Protein AF-A0A6C0EQK7-F1 (afdb_monomer_lite)

Foldseek 3Di:
DQADPVLQPDDPVVVVVLVVCPVVDQDDLSSVLSVCCHVPVPPPPCVNVLVVLVVLCVQPVVVPVPDPSVVLVVCLVPDPNNNVSVVVVSCVSGVDSVSSVSSSD

Sequence (105 aa):
MYVANKFQAYKANEIEVFIQRFNESALTWSDVLTLDYFYYHHTADYDGGLSFFDRLDKKLGRFHTNWDIKGFKKIVRNSDNPVGVYEDIVKYLLDNQNEINYYGT

pLDDT: mean 88.55, std 10.35, range [58.09, 98.38]

Radius of gyration: 13.45 Å; chains: 1; bounding box: 32×35×33 Å

Secondary structure (DSSP, 8-state):
--S-GGGS---HHHHHHHHHHTTSSPPPHHHHHHHHHHHHTTSTT-GGGTHHHHHHHHHHGGG-TT--HHHHHHHHHT-SSHHHHHHHHHHHHT--HHHHHHHT-

Organism: NCBI:txid1070528

Structure (mmCIF, N/CA/C/O backbone):
data_AF-A0A6C0EQK7-F1
#
_entry.id   AF-A0A6C0EQK7-F1
#
loop_
_atom_site.group_PDB
_atom_site.id
_atom_site.type_symbol
_atom_site.label_atom_id
_atom_site.label_alt_id
_atom_site.label_comp_id
_atom_site.label_asym_id
_atom_site.label_entity_id
_atom_site.label_seq_id
_atom_site.pdbx_PDB_ins_code
_atom_site.Cartn_x
_atom_site.Cartn_y
_atom_site.Cartn_z
_atom_site.occupancy
_atom_site.B_iso_or_equiv
_atom_site.auth_seq_id
_atom_site.auth_comp_id
_atom_site.auth_asym_id
_atom_site.auth_atom_id
_atom_site.pdbx_PDB_model_num
ATOM 1 N N . MET A 1 1 ? 11.208 5.519 -6.836 1.00 89.19 1 MET A N 1
ATOM 2 C CA . MET A 1 1 ? 10.069 5.639 -5.899 1.00 89.19 1 MET A CA 1
ATOM 3 C C . MET A 1 1 ? 8.820 5.189 -6.642 1.00 89.19 1 MET A C 1
ATOM 5 O O . MET A 1 1 ? 8.648 5.641 -7.766 1.00 89.19 1 MET A O 1
ATOM 9 N N . TYR A 1 2 ? 8.008 4.301 -6.064 1.00 95.94 2 TYR A N 1
ATOM 10 C CA . TYR A 1 2 ? 6.786 3.756 -6.683 1.00 95.94 2 TYR A CA 1
ATOM 11 C C . TYR A 1 2 ? 5.503 4.377 -6.120 1.00 95.94 2 TYR A C 1
ATOM 13 O O . TYR A 1 2 ? 4.475 4.392 -6.788 1.00 95.94 2 TYR A O 1
ATOM 21 N N . VAL A 1 3 ? 5.569 4.936 -4.910 1.00 93.81 3 VAL A N 1
ATOM 22 C CA . VAL A 1 3 ? 4.455 5.656 -4.282 1.00 93.81 3 VAL A CA 1
ATOM 23 C C . VAL A 1 3 ? 4.231 6.996 -4.985 1.00 93.81 3 VAL A C 1
ATOM 25 O O . VAL A 1 3 ? 5.156 7.802 -5.099 1.00 93.81 3 VAL A O 1
ATOM 28 N N . ALA A 1 4 ? 3.002 7.261 -5.431 1.00 92.50 4 ALA A N 1
ATOM 29 C CA . ALA A 1 4 ? 2.643 8.519 -6.086 1.00 92.50 4 ALA A CA 1
ATOM 30 C C . ALA A 1 4 ? 2.765 9.730 -5.140 1.00 92.50 4 ALA A C 1
ATOM 32 O O . ALA A 1 4 ? 2.423 9.639 -3.962 1.00 92.50 4 ALA A O 1
ATOM 33 N N . ASN A 1 5 ? 3.152 10.895 -5.677 1.00 91.00 5 ASN A N 1
ATOM 34 C CA . ASN A 1 5 ? 3.365 12.130 -4.901 1.00 91.00 5 ASN A CA 1
ATOM 35 C C . ASN A 1 5 ? 2.155 12.548 -4.048 1.00 91.00 5 ASN A C 1
ATOM 37 O O . ASN A 1 5 ? 2.331 13.116 -2.975 1.00 91.00 5 ASN A O 1
ATOM 41 N N . LYS A 1 6 ? 0.929 12.231 -4.488 1.00 89.12 6 LYS A N 1
ATOM 42 C CA . LYS A 1 6 ? -0.310 12.536 -3.751 1.00 89.12 6 LYS A CA 1
ATOM 43 C C . LYS A 1 6 ? -0.381 11.880 -2.361 1.00 89.12 6 LYS A C 1
ATOM 45 O O . LYS A 1 6 ? -1.056 12.412 -1.494 1.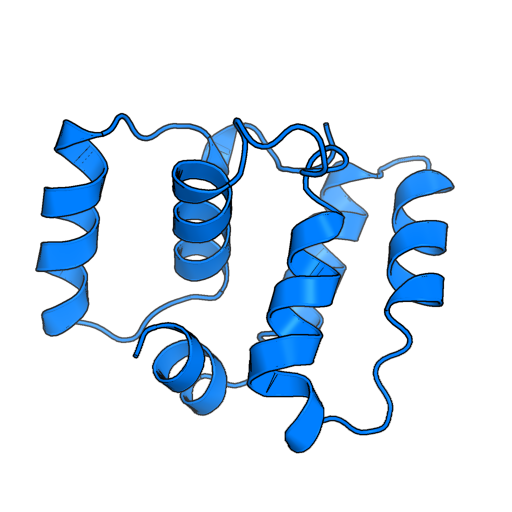00 89.12 6 LYS A O 1
ATOM 50 N N . PHE A 1 7 ? 0.341 10.779 -2.137 1.00 88.44 7 PHE A N 1
ATOM 51 C CA . PHE A 1 7 ? 0.405 10.083 -0.841 1.00 88.44 7 PHE A CA 1
ATOM 52 C C . PHE A 1 7 ? 1.582 10.531 0.034 1.00 88.44 7 PHE A C 1
ATOM 54 O O . PHE A 1 7 ? 1.705 10.110 1.177 1.00 88.44 7 PHE A O 1
ATOM 61 N N . GLN A 1 8 ? 2.461 11.383 -0.498 1.00 86.81 8 GLN A N 1
ATOM 62 C CA . GLN A 1 8 ? 3.671 11.850 0.186 1.00 86.81 8 GLN A CA 1
ATOM 63 C C . GLN A 1 8 ? 3.460 13.199 0.891 1.00 86.81 8 GLN A C 1
ATOM 65 O O . GLN A 1 8 ? 4.399 13.762 1.444 1.00 86.81 8 GLN A O 1
ATOM 70 N N . ALA A 1 9 ? 2.249 13.756 0.805 1.00 69.69 9 ALA A N 1
ATOM 71 C CA . ALA A 1 9 ? 1.988 15.173 1.038 1.00 69.69 9 ALA A CA 1
ATOM 72 C C . ALA A 1 9 ? 2.040 15.603 2.510 1.00 69.69 9 ALA A C 1
ATOM 74 O O . ALA A 1 9 ? 2.156 16.797 2.775 1.00 69.69 9 ALA A O 1
ATOM 75 N N . TYR A 1 10 ? 1.953 14.662 3.451 1.00 70.06 10 TYR A N 1
ATOM 76 C CA . TYR A 1 10 ? 1.740 14.998 4.852 1.00 70.06 10 TYR A CA 1
ATOM 77 C C . TYR A 1 10 ? 3.038 15.110 5.657 1.00 70.06 10 TYR A C 1
ATOM 79 O O . TYR A 1 10 ? 3.924 14.254 5.600 1.00 70.06 10 TYR A O 1
ATOM 87 N N . LYS A 1 11 ? 3.110 16.163 6.471 1.00 68.75 11 LYS A N 1
ATOM 88 C CA . LYS A 1 11 ? 4.126 16.385 7.505 1.00 68.75 11 LYS A CA 1
ATOM 89 C C . LYS A 1 11 ? 3.718 15.725 8.823 1.00 68.75 11 LYS A C 1
ATOM 91 O O . LYS A 1 11 ? 2.552 15.418 9.052 1.00 68.75 11 LYS A O 1
ATOM 96 N N . ALA A 1 12 ? 4.674 15.568 9.741 1.00 67.31 12 ALA A N 1
ATOM 97 C CA . ALA A 1 12 ? 4.446 14.896 11.026 1.00 67.31 12 ALA A CA 1
ATOM 98 C C . ALA A 1 12 ? 3.305 15.495 11.863 1.00 67.31 12 ALA A C 1
ATOM 100 O O . ALA A 1 12 ? 2.516 14.759 12.444 1.00 67.31 12 ALA A O 1
ATOM 101 N N . ASN A 1 13 ? 3.168 16.820 11.857 1.00 69.62 13 ASN A N 1
ATOM 102 C CA . ASN A 1 13 ? 2.086 17.530 12.540 1.00 69.62 13 ASN A CA 1
ATOM 103 C C . ASN A 1 13 ? 0.726 17.430 11.822 1.00 69.62 13 ASN A C 1
ATOM 105 O O . ASN A 1 13 ? -0.296 17.786 12.399 1.00 69.62 13 ASN A O 1
ATOM 109 N N . GLU A 1 14 ? 0.700 16.972 10.570 1.00 72.06 14 GLU A N 1
ATOM 110 C CA . GLU A 1 14 ? -0.524 16.739 9.801 1.00 72.06 14 GLU A CA 1
ATOM 111 C C . GLU A 1 14 ? -0.996 15.285 9.937 1.00 72.06 14 GLU A C 1
ATOM 113 O O . GLU A 1 14 ? -2.194 15.035 9.828 1.00 72.06 14 GLU A O 1
ATOM 118 N N . ILE A 1 15 ? -0.092 14.343 10.253 1.00 73.00 15 ILE A N 1
ATOM 119 C CA . ILE A 1 15 ? -0.444 12.940 10.520 1.00 73.00 15 ILE A CA 1
ATOM 120 C C . ILE A 1 15 ? -1.284 12.794 11.780 1.00 73.00 15 ILE A C 1
ATOM 122 O O . ILE A 1 15 ? -2.210 11.999 11.773 1.00 73.00 15 ILE A O 1
ATOM 126 N N . GLU A 1 16 ? -1.010 13.535 12.854 1.00 71.75 16 GLU A N 1
ATOM 127 C CA . GLU A 1 16 ? -1.815 13.415 14.079 1.00 71.75 16 GLU A CA 1
ATOM 128 C C . GLU A 1 16 ? -3.257 13.883 13.859 1.00 71.75 16 GLU A C 1
ATOM 130 O O . GLU A 1 16 ? -4.192 13.247 14.335 1.00 71.75 16 GLU A O 1
ATOM 135 N N . VAL A 1 17 ? -3.449 14.951 13.079 1.00 71.25 17 VAL A N 1
ATOM 136 C CA . VAL A 1 17 ? -4.779 15.448 12.688 1.00 71.25 17 VAL A CA 1
ATOM 137 C C . VAL A 1 17 ? -5.449 14.495 11.703 1.00 71.25 17 VAL A C 1
ATOM 139 O O . VAL A 1 17 ? -6.658 14.275 11.787 1.00 71.25 17 VAL A O 1
ATOM 142 N N . PHE A 1 18 ? -4.665 13.916 10.788 1.00 74.19 18 PHE A N 1
ATOM 143 C CA . PHE A 1 18 ? -5.112 12.843 9.914 1.00 74.19 18 PHE A CA 1
ATOM 144 C C . PHE A 1 18 ? -5.624 11.701 10.794 1.00 74.19 18 PHE A C 1
ATOM 146 O O . PHE A 1 18 ? -6.829 11.513 10.805 1.00 74.19 18 PHE A O 1
ATOM 153 N N . ILE A 1 19 ? -4.795 11.082 11.644 1.00 72.31 19 ILE A N 1
ATOM 154 C CA . ILE A 1 19 ? -5.152 10.005 12.590 1.00 72.31 19 ILE A CA 1
ATOM 155 C C . ILE A 1 19 ? -6.341 10.372 13.488 1.00 72.31 19 ILE A C 1
ATOM 157 O O . ILE A 1 19 ? -7.195 9.535 13.742 1.00 72.31 19 ILE A O 1
ATOM 161 N N . GLN A 1 20 ? -6.467 11.610 13.966 1.00 67.94 20 GLN A N 1
ATOM 162 C CA . GLN A 1 20 ? -7.625 12.004 14.778 1.00 67.94 20 GLN A CA 1
ATOM 163 C C . GLN A 1 20 ? -8.946 11.963 13.998 1.00 67.94 20 GLN A C 1
ATOM 165 O O . GLN A 1 20 ? -9.953 11.520 14.550 1.00 67.94 20 GLN A O 1
ATOM 170 N N . ARG A 1 21 ? -8.945 12.313 12.703 1.00 65.06 21 ARG A N 1
ATOM 171 C CA . ARG A 1 21 ? -10.100 12.087 11.811 1.00 65.06 21 ARG A CA 1
ATOM 172 C C . ARG A 1 21 ? -10.426 10.595 11.610 1.00 65.06 21 ARG A C 1
ATOM 174 O O . ARG A 1 21 ? -11.519 10.282 11.139 1.00 65.06 21 ARG A O 1
ATOM 181 N N . PHE A 1 22 ? -9.530 9.675 11.984 1.00 63.91 22 PHE A N 1
ATOM 182 C CA . PHE A 1 22 ? -9.686 8.228 11.759 1.00 63.91 22 PHE A CA 1
ATOM 183 C C . PHE A 1 22 ? -10.682 7.583 12.714 1.00 63.91 22 PHE A C 1
ATOM 185 O O . PHE A 1 22 ? -11.243 6.541 12.395 1.00 63.91 22 PHE A O 1
ATOM 192 N N . ASN A 1 23 ? -10.926 8.189 13.876 1.00 58.09 23 ASN A N 1
ATOM 193 C CA . ASN A 1 23 ? -11.898 7.660 14.833 1.00 58.09 23 ASN A CA 1
ATOM 194 C C . ASN A 1 23 ? -13.354 7.934 14.420 1.00 58.09 23 ASN A C 1
ATOM 196 O O . ASN A 1 23 ? -14.272 7.423 15.056 1.00 58.09 23 ASN A O 1
ATOM 200 N N . GLU A 1 24 ? -13.575 8.726 13.366 1.00 63.03 24 GLU A N 1
ATOM 201 C CA . GLU A 1 24 ? -14.905 9.196 12.958 1.00 63.03 24 GLU A CA 1
ATOM 202 C C . GLU A 1 24 ? -15.380 8.610 11.614 1.00 63.03 24 GLU A C 1
ATOM 204 O O . GLU A 1 24 ? -16.542 8.785 11.249 1.00 63.03 24 GLU A O 1
ATOM 209 N N . SER A 1 25 ? -14.520 7.905 10.862 1.00 66.12 25 SER A N 1
ATOM 210 C CA . SER A 1 25 ? -14.852 7.389 9.523 1.00 66.12 25 SER A CA 1
ATOM 211 C C . SER A 1 25 ? -14.097 6.105 9.150 1.00 66.12 25 SER A C 1
ATOM 213 O O . SER A 1 25 ? -13.056 5.792 9.718 1.00 66.12 25 SER A O 1
ATOM 215 N N . ALA A 1 26 ? -14.653 5.326 8.212 1.00 72.56 26 ALA A N 1
ATOM 216 C CA . ALA A 1 26 ? -14.034 4.092 7.727 1.00 72.56 26 ALA A CA 1
ATOM 217 C C . ALA A 1 26 ? -12.777 4.399 6.897 1.00 72.56 26 ALA A C 1
ATOM 219 O O . ALA A 1 26 ? -12.816 5.250 6.008 1.00 72.56 26 ALA A O 1
ATOM 220 N N . LEU A 1 27 ? -11.682 3.689 7.174 1.00 82.19 27 LEU A N 1
ATOM 221 C CA . LEU A 1 27 ? -10.399 3.909 6.509 1.00 82.19 27 LEU A CA 1
ATOM 222 C C . LEU A 1 27 ? -10.433 3.463 5.049 1.00 82.19 27 LEU A C 1
ATOM 224 O O . LEU A 1 27 ? -10.952 2.401 4.730 1.00 82.19 27 LEU A O 1
ATOM 228 N N . THR A 1 28 ? -9.826 4.227 4.151 1.00 88.44 28 THR A N 1
ATOM 229 C CA . THR A 1 28 ? -9.631 3.805 2.759 1.00 88.44 28 THR A CA 1
ATOM 230 C C . THR A 1 28 ? -8.258 3.163 2.574 1.00 88.44 28 THR A C 1
ATOM 232 O O . THR A 1 28 ? -7.326 3.406 3.344 1.00 88.44 28 THR A O 1
ATOM 235 N N . TRP A 1 29 ? -8.079 2.383 1.504 1.00 91.31 29 TRP A N 1
ATOM 236 C CA . TRP A 1 29 ? -6.760 1.843 1.142 1.00 91.31 29 TRP A CA 1
ATOM 237 C C . TRP A 1 29 ? -5.704 2.953 0.979 1.00 91.31 29 TRP A C 1
ATOM 239 O O . TRP A 1 29 ? -4.533 2.760 1.311 1.00 91.31 29 TRP A O 1
ATOM 249 N N . SER A 1 30 ? -6.109 4.134 0.490 1.00 90.69 30 SER A N 1
ATOM 250 C CA . SER A 1 30 ? -5.211 5.275 0.304 1.00 90.69 30 SER A CA 1
ATOM 251 C C . SER A 1 30 ? -4.748 5.872 1.625 1.00 90.69 30 SER A C 1
ATOM 253 O O . SER A 1 30 ? -3.612 6.345 1.704 1.00 90.69 30 SER A O 1
ATOM 255 N N . ASP A 1 31 ? -5.582 5.810 2.664 1.00 88.62 31 ASP A N 1
ATOM 256 C CA . ASP A 1 31 ? -5.209 6.283 3.997 1.00 88.62 31 ASP A CA 1
ATOM 257 C C . ASP A 1 31 ? -4.130 5.380 4.593 1.00 88.62 31 ASP A C 1
ATOM 259 O O . ASP A 1 31 ? -3.120 5.869 5.099 1.00 88.62 31 ASP A O 1
ATOM 263 N N . VAL A 1 32 ? -4.281 4.061 4.430 1.00 89.88 32 VAL A N 1
ATOM 264 C CA . VAL A 1 32 ? -3.281 3.078 4.866 1.00 89.88 32 VAL A CA 1
ATOM 265 C C . VAL A 1 32 ? -1.939 3.306 4.172 1.00 89.88 32 VAL A C 1
ATOM 267 O O . VAL A 1 32 ? -0.904 3.343 4.835 1.00 89.88 32 VAL A O 1
ATOM 270 N N . LEU A 1 33 ? -1.941 3.499 2.850 1.00 92.62 33 LEU A N 1
ATOM 271 C CA . LEU A 1 33 ? -0.714 3.761 2.094 1.00 92.62 33 LEU A CA 1
ATOM 272 C C . LEU A 1 33 ? -0.046 5.078 2.516 1.00 92.62 33 LEU A C 1
ATOM 274 O O . LEU A 1 33 ? 1.178 5.155 2.606 1.00 92.62 33 LEU A O 1
ATOM 278 N N . THR A 1 34 ? -0.844 6.113 2.775 1.00 90.19 34 THR A N 1
ATOM 279 C CA . THR A 1 34 ? -0.345 7.415 3.232 1.00 90.19 34 THR A CA 1
ATOM 280 C C . THR A 1 34 ? 0.328 7.296 4.598 1.00 90.19 34 THR A C 1
ATOM 282 O O . THR A 1 34 ? 1.436 7.803 4.788 1.00 90.19 34 THR A O 1
ATOM 285 N N . LEU A 1 35 ? -0.301 6.580 5.536 1.00 88.06 35 LEU A N 1
ATOM 286 C CA . LEU A 1 35 ? 0.298 6.295 6.837 1.00 88.06 35 LEU A CA 1
ATOM 287 C C . LEU A 1 35 ? 1.587 5.487 6.704 1.00 88.06 35 LEU A C 1
ATOM 289 O O . LEU A 1 35 ? 2.592 5.828 7.323 1.00 88.06 35 LEU A O 1
ATOM 293 N N . ASP A 1 36 ? 1.565 4.427 5.897 1.00 91.12 36 ASP A N 1
ATOM 294 C CA . ASP A 1 36 ? 2.734 3.585 5.677 1.00 91.12 36 ASP A CA 1
ATOM 295 C C . ASP A 1 36 ? 3.916 4.396 5.144 1.00 91.12 36 ASP A C 1
ATOM 297 O O . ASP A 1 36 ? 5.021 4.327 5.687 1.00 91.12 36 ASP A O 1
ATOM 301 N N . TYR A 1 37 ? 3.667 5.212 4.117 1.00 91.88 37 TYR A N 1
ATOM 302 C CA . TYR A 1 37 ? 4.675 6.109 3.582 1.00 91.88 37 TYR A CA 1
ATOM 303 C C . TYR A 1 37 ? 5.230 6.996 4.687 1.00 91.88 37 TYR A C 1
ATOM 305 O O . TYR A 1 37 ? 6.436 7.002 4.916 1.00 91.88 37 TYR A O 1
ATOM 313 N N . PHE A 1 38 ? 4.378 7.690 5.435 1.00 88.56 38 PHE A N 1
ATOM 314 C CA . PHE A 1 38 ? 4.841 8.580 6.488 1.00 88.56 38 PHE A CA 1
ATOM 315 C C . PHE A 1 38 ? 5.742 7.876 7.519 1.00 88.56 38 PHE A C 1
ATOM 317 O O . PHE A 1 38 ? 6.852 8.347 7.784 1.00 88.56 38 PHE A O 1
ATOM 324 N N . TYR A 1 39 ? 5.310 6.727 8.043 1.00 87.88 39 TYR A N 1
ATOM 325 C CA . TYR A 1 39 ? 6.027 6.019 9.104 1.00 87.88 39 TYR A CA 1
ATOM 326 C C . TYR A 1 39 ? 7.270 5.265 8.636 1.00 87.88 39 TYR A C 1
ATOM 328 O O . TYR A 1 39 ? 8.167 5.056 9.448 1.00 87.88 39 TYR A O 1
ATOM 336 N N . TYR A 1 40 ? 7.351 4.857 7.368 1.00 91.94 40 TYR A N 1
ATOM 337 C CA . TYR A 1 40 ? 8.405 3.946 6.918 1.00 91.94 40 TYR A CA 1
ATOM 338 C C . TYR A 1 40 ? 9.266 4.479 5.769 1.00 91.94 40 TYR A C 1
ATOM 340 O O . TYR A 1 40 ? 10.320 3.900 5.521 1.00 91.94 40 TYR A O 1
ATOM 348 N N . HIS A 1 41 ? 8.921 5.580 5.089 1.00 90.81 41 HIS A N 1
ATOM 349 C CA . HIS A 1 41 ? 9.687 6.037 3.911 1.00 90.81 41 HIS A CA 1
ATOM 350 C C . HIS A 1 41 ? 11.155 6.390 4.192 1.00 90.81 41 HIS A C 1
ATOM 352 O O . HIS A 1 41 ? 11.977 6.379 3.279 1.00 90.81 41 HIS A O 1
ATOM 358 N N . HIS A 1 42 ? 11.487 6.710 5.441 1.00 90.00 42 HIS A N 1
ATOM 359 C CA . HIS A 1 42 ? 12.844 7.033 5.879 1.00 90.00 42 HIS A CA 1
ATOM 360 C C . HIS A 1 42 ? 13.677 5.790 6.239 1.00 90.00 42 HIS A C 1
ATOM 362 O O . HIS A 1 42 ? 14.860 5.912 6.555 1.00 90.00 42 HIS A O 1
ATOM 368 N N . THR A 1 43 ? 13.074 4.599 6.224 1.00 91.75 43 THR A N 1
ATOM 369 C CA . THR A 1 43 ? 13.779 3.342 6.497 1.00 91.75 43 THR A CA 1
ATOM 370 C C . THR A 1 43 ? 14.707 2.979 5.339 1.00 91.75 43 THR A C 1
ATOM 372 O O . THR A 1 43 ? 14.387 3.189 4.166 1.00 91.75 43 THR A O 1
ATOM 375 N N . ALA A 1 44 ? 15.878 2.421 5.660 1.00 90.06 44 ALA A N 1
ATOM 376 C CA . ALA A 1 44 ? 16.873 2.043 4.654 1.00 90.06 44 ALA A CA 1
ATOM 377 C C . ALA A 1 44 ? 16.361 0.953 3.691 1.00 90.06 44 ALA A C 1
ATOM 379 O O . ALA A 1 44 ? 16.829 0.855 2.559 1.00 90.06 44 ALA A O 1
ATOM 380 N N . ASP A 1 45 ? 15.390 0.152 4.128 1.00 90.69 45 ASP A N 1
ATOM 381 C CA . ASP A 1 45 ? 14.781 -0.956 3.399 1.00 90.69 45 ASP A CA 1
ATOM 382 C C . ASP A 1 45 ? 13.410 -0.614 2.796 1.00 90.69 45 ASP A C 1
ATOM 384 O O . ASP A 1 45 ? 12.736 -1.508 2.284 1.00 90.69 45 ASP A O 1
ATOM 388 N N . TYR A 1 46 ? 12.999 0.663 2.775 1.00 91.38 46 TYR A N 1
ATOM 389 C CA . TYR A 1 46 ? 11.681 1.049 2.257 1.00 91.38 46 TYR A CA 1
ATOM 390 C C . TYR A 1 46 ? 11.439 0.606 0.799 1.00 91.38 46 TYR A C 1
ATOM 392 O O . TYR A 1 46 ? 10.290 0.421 0.384 1.00 91.38 46 TYR A O 1
ATOM 400 N N . ASP A 1 47 ? 12.513 0.403 0.023 1.00 94.81 47 ASP A N 1
ATOM 401 C CA . ASP A 1 47 ? 12.494 -0.137 -1.348 1.00 94.81 47 ASP A CA 1
ATOM 402 C C . ASP A 1 47 ? 11.539 0.647 -2.267 1.00 94.81 47 ASP A C 1
ATOM 404 O O . ASP A 1 47 ? 10.724 0.105 -3.016 1.00 94.81 47 ASP A O 1
ATOM 408 N N . GLY A 1 48 ? 11.578 1.977 -2.134 1.00 92.94 48 GLY A N 1
ATOM 409 C CA . GLY A 1 48 ? 10.730 2.899 -2.889 1.00 92.94 48 GLY A CA 1
ATOM 410 C C . GLY A 1 48 ? 9.223 2.711 -2.677 1.00 92.94 48 GLY A C 1
ATOM 411 O O . GLY A 1 48 ? 8.461 3.187 -3.519 1.00 92.94 48 GLY A O 1
ATOM 412 N N . GLY A 1 49 ? 8.805 2.017 -1.614 1.00 95.31 49 GLY A N 1
ATOM 413 C CA . GLY A 1 49 ? 7.417 1.667 -1.303 1.00 95.31 49 GLY A CA 1
ATOM 414 C C . GLY A 1 49 ? 7.114 0.174 -1.389 1.00 95.31 49 GLY A C 1
ATOM 415 O O . GLY A 1 49 ? 6.154 -0.281 -0.785 1.00 95.31 49 GLY A O 1
ATOM 416 N N . LEU A 1 50 ? 7.937 -0.632 -2.068 1.00 97.38 50 LEU A N 1
ATOM 417 C CA . LEU A 1 50 ? 7.654 -2.065 -2.241 1.00 97.38 50 LEU A CA 1
ATOM 418 C C . LEU A 1 50 ? 7.662 -2.847 -0.925 1.00 97.38 50 LEU A C 1
ATOM 420 O O . LEU A 1 50 ? 6.992 -3.873 -0.82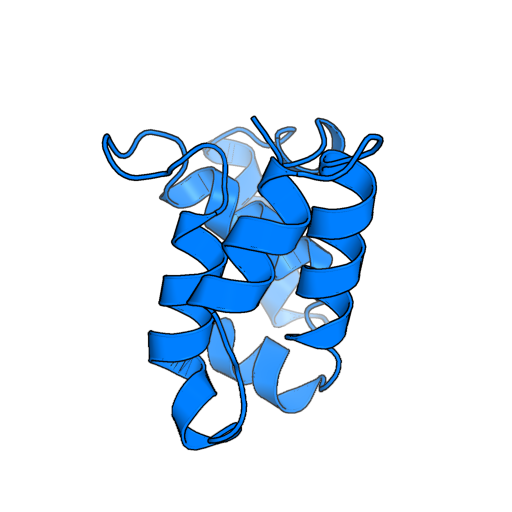5 1.00 97.38 50 LEU A O 1
ATOM 424 N N . SER A 1 51 ? 8.389 -2.361 0.083 1.00 96.81 51 SER A N 1
ATOM 425 C CA . SER A 1 51 ? 8.376 -2.932 1.435 1.00 96.81 51 SER A CA 1
ATOM 426 C C . SER A 1 51 ? 6.984 -2.912 2.087 1.00 96.81 51 SER A C 1
ATOM 428 O O . SER A 1 51 ? 6.712 -3.700 2.992 1.00 96.81 51 SER A O 1
ATOM 430 N N . PHE A 1 52 ? 6.075 -2.056 1.604 1.00 96.88 52 PHE A N 1
ATOM 431 C CA . PHE A 1 52 ? 4.691 -2.018 2.067 1.00 96.88 52 PHE A CA 1
ATOM 432 C C . PHE A 1 52 ? 3.963 -3.336 1.802 1.00 96.88 52 PHE A C 1
ATOM 434 O O . PHE A 1 52 ? 3.220 -3.803 2.659 1.00 96.88 52 PHE A O 1
ATOM 441 N N . PHE A 1 53 ? 4.231 -3.995 0.670 1.00 97.69 53 PHE A N 1
ATOM 442 C CA . PHE A 1 53 ? 3.614 -5.287 0.362 1.00 97.69 53 PHE A CA 1
ATOM 443 C C . PHE A 1 53 ? 4.002 -6.368 1.381 1.00 97.69 53 PHE A C 1
ATOM 445 O O . PHE A 1 53 ? 3.157 -7.176 1.753 1.00 97.69 53 PHE A O 1
ATOM 452 N N . ASP A 1 54 ? 5.238 -6.357 1.897 1.00 96.81 54 ASP A N 1
ATOM 453 C CA . ASP A 1 54 ? 5.634 -7.298 2.957 1.00 96.81 54 ASP A CA 1
ATOM 454 C C . ASP A 1 54 ? 4.939 -6.979 4.284 1.00 96.81 54 ASP A C 1
ATOM 456 O O . ASP A 1 54 ? 4.608 -7.883 5.047 1.00 96.81 54 ASP A O 1
ATOM 460 N N . ARG A 1 55 ? 4.726 -5.692 4.589 1.00 95.56 55 ARG A N 1
ATOM 461 C CA . ARG A 1 55 ? 4.014 -5.277 5.807 1.00 95.56 55 ARG A CA 1
ATOM 462 C C . ARG A 1 55 ? 2.535 -5.646 5.746 1.00 95.56 55 ARG A C 1
ATOM 464 O O . ARG A 1 55 ? 2.005 -6.135 6.745 1.00 95.56 55 ARG A O 1
ATOM 471 N N . LEU A 1 56 ? 1.906 -5.491 4.579 1.00 95.25 56 LEU A N 1
ATOM 472 C CA . LEU A 1 56 ? 0.556 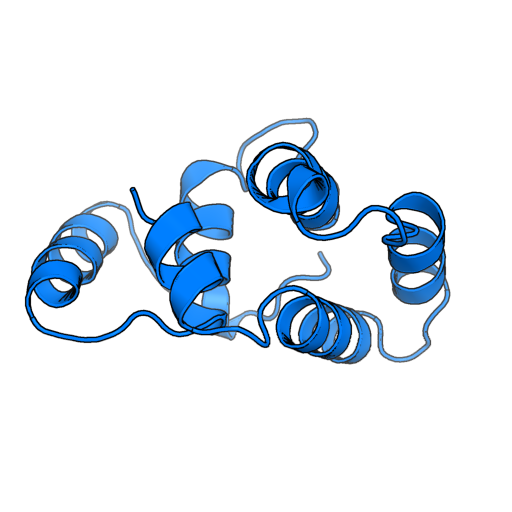-5.985 4.317 1.00 95.25 56 LEU A CA 1
ATOM 473 C C . LEU A 1 56 ? 0.481 -7.496 4.527 1.00 95.25 56 LEU A C 1
ATOM 475 O O . LEU A 1 56 ? -0.334 -7.946 5.322 1.00 95.25 56 LEU A O 1
ATOM 479 N N . ASP A 1 57 ? 1.371 -8.274 3.915 1.00 95.75 57 ASP A N 1
ATOM 480 C CA . ASP A 1 57 ? 1.400 -9.732 4.078 1.00 95.75 57 ASP A CA 1
ATOM 481 C C . ASP A 1 57 ? 1.647 -10.160 5.531 1.00 95.75 57 ASP A C 1
ATOM 483 O O . ASP A 1 57 ? 0.950 -11.008 6.084 1.00 95.75 57 ASP A O 1
ATOM 487 N N . LYS A 1 58 ? 2.565 -9.490 6.229 1.00 94.81 58 LYS A N 1
ATOM 488 C CA . LYS A 1 58 ? 2.837 -9.767 7.643 1.00 94.81 58 LYS A CA 1
ATOM 489 C C . LYS A 1 58 ? 1.617 -9.534 8.542 1.00 94.81 58 LYS A C 1
ATOM 491 O O . LYS A 1 58 ? 1.452 -10.247 9.532 1.00 94.81 58 LYS A O 1
ATOM 496 N N . LYS A 1 59 ? 0.792 -8.522 8.251 1.00 92.81 59 LYS A N 1
ATOM 497 C CA . LYS A 1 59 ? -0.374 -8.152 9.074 1.00 92.81 59 LYS A CA 1
ATOM 498 C C . LYS A 1 59 ? -1.653 -8.879 8.637 1.00 92.81 59 LYS A C 1
ATOM 500 O O . LYS A 1 59 ? -2.439 -9.286 9.493 1.00 92.81 59 LYS A O 1
ATOM 505 N N . LEU A 1 60 ? -1.856 -9.044 7.332 1.00 94.38 60 LEU A N 1
ATOM 506 C CA . LEU A 1 60 ? -3.098 -9.511 6.708 1.00 94.38 60 LEU A CA 1
ATOM 507 C C . LEU A 1 60 ? -2.963 -10.849 5.976 1.00 94.38 60 LEU A C 1
ATOM 509 O O . LEU A 1 60 ? -3.977 -11.499 5.756 1.00 94.38 60 LEU A O 1
ATOM 513 N N . GLY A 1 61 ? -1.756 -11.322 5.665 1.00 91.56 61 GLY A N 1
ATOM 514 C CA . GLY A 1 61 ? -1.523 -12.545 4.881 1.00 91.56 61 GLY A CA 1
ATOM 515 C C . GLY A 1 61 ? -2.125 -13.812 5.496 1.00 91.56 61 GLY A C 1
ATOM 516 O O . GLY A 1 61 ? -2.434 -14.768 4.792 1.00 91.56 61 GLY A O 1
ATOM 517 N N . ARG A 1 62 ? -2.428 -13.806 6.803 1.00 90.69 62 ARG A N 1
ATOM 518 C CA . ARG A 1 62 ? -3.217 -14.874 7.450 1.00 90.69 62 ARG A CA 1
ATOM 519 C C . ARG A 1 62 ? -4.636 -15.032 6.883 1.00 90.69 62 ARG A C 1
ATOM 521 O O . ARG A 1 62 ? -5.222 -16.098 7.034 1.00 90.69 62 ARG A O 1
ATOM 528 N N . PHE A 1 63 ? -5.190 -13.976 6.287 1.00 91.44 63 PHE A N 1
ATOM 529 C CA . PHE A 1 63 ? -6.481 -13.973 5.599 1.00 91.44 63 PHE A CA 1
ATOM 530 C C . PHE A 1 63 ? -6.341 -14.313 4.106 1.00 91.44 63 PHE A C 1
ATOM 532 O O . PHE A 1 63 ? -7.320 -14.710 3.482 1.00 91.44 63 PHE A O 1
ATOM 539 N N . HIS A 1 64 ? -5.120 -14.232 3.560 1.00 91.06 64 HIS A N 1
ATOM 540 C CA . HIS A 1 64 ? -4.824 -14.340 2.130 1.00 91.06 64 HIS A CA 1
ATOM 541 C C . HIS A 1 64 ? -3.622 -15.242 1.856 1.00 91.06 64 HIS A C 1
ATOM 543 O O . HIS A 1 64 ? -2.518 -14.791 1.555 1.00 91.06 64 HIS A O 1
ATOM 549 N N . THR A 1 65 ? -3.828 -16.556 1.898 1.00 86.31 65 THR A N 1
ATOM 550 C CA . THR A 1 65 ? -2.740 -17.533 1.701 1.00 86.31 65 THR A CA 1
ATOM 551 C C . THR A 1 65 ? -2.186 -17.584 0.270 1.00 86.31 65 THR A C 1
ATOM 553 O O . THR A 1 65 ? -1.278 -18.363 -0.009 1.00 86.31 65 THR A O 1
ATOM 556 N N . ASN A 1 66 ? -2.758 -16.818 -0.661 1.00 90.19 66 ASN A N 1
ATOM 557 C CA . ASN A 1 66 ? -2.443 -16.822 -2.090 1.00 90.19 66 ASN A CA 1
ATOM 558 C C . ASN A 1 66 ? -1.709 -15.560 -2.575 1.00 90.19 66 ASN A C 1
ATOM 560 O O . ASN A 1 66 ? -1.478 -15.431 -3.778 1.00 90.19 66 ASN A O 1
ATOM 564 N N . TRP A 1 67 ? -1.358 -14.622 -1.694 1.00 94.81 67 TRP A N 1
ATOM 565 C CA . TRP A 1 67 ? -0.629 -13.422 -2.099 1.00 94.81 67 TRP A CA 1
ATOM 566 C C . TRP A 1 67 ? 0.815 -13.742 -2.504 1.00 94.81 67 TRP A C 1
ATOM 568 O O . TRP A 1 67 ? 1.653 -14.112 -1.684 1.00 94.81 67 TRP A O 1
ATOM 578 N N . ASP A 1 68 ? 1.137 -13.548 -3.785 1.00 96.38 68 ASP A N 1
ATOM 579 C CA . ASP A 1 68 ? 2.510 -13.635 -4.287 1.00 96.38 68 ASP A CA 1
ATOM 580 C C . ASP A 1 68 ? 3.202 -12.268 -4.206 1.00 96.38 68 ASP A C 1
ATOM 582 O O . ASP A 1 68 ? 3.377 -11.559 -5.200 1.00 96.38 68 ASP A O 1
ATOM 586 N N . ILE A 1 69 ? 3.624 -11.894 -2.995 1.00 97.19 69 ILE A N 1
ATOM 587 C CA . ILE A 1 69 ? 4.303 -10.615 -2.731 1.00 97.19 69 ILE A CA 1
ATOM 588 C C . ILE A 1 69 ? 5.547 -10.433 -3.604 1.00 97.19 69 ILE A C 1
ATOM 590 O O . ILE A 1 69 ? 5.809 -9.341 -4.117 1.00 97.19 69 ILE A O 1
ATOM 594 N N . LYS A 1 70 ? 6.317 -11.504 -3.823 1.00 97.56 70 LYS A N 1
ATOM 595 C CA . LYS A 1 70 ? 7.506 -11.453 -4.685 1.00 97.56 70 LYS A CA 1
ATOM 596 C C . LYS A 1 70 ? 7.113 -11.186 -6.139 1.00 97.56 70 LYS A C 1
ATOM 598 O O . LYS A 1 70 ? 7.762 -10.366 -6.795 1.00 97.56 70 LYS A O 1
ATOM 603 N N . GLY A 1 71 ? 6.054 -11.835 -6.619 1.00 98.06 71 GLY A N 1
ATOM 604 C CA . GLY A 1 71 ? 5.454 -11.598 -7.928 1.00 98.06 71 GLY A CA 1
ATOM 605 C C . GLY A 1 71 ? 4.990 -10.155 -8.101 1.00 98.06 71 GLY A C 1
ATOM 606 O O . GLY A 1 71 ? 5.420 -9.492 -9.044 1.00 98.06 71 GLY A O 1
ATOM 607 N N . PHE A 1 72 ? 4.215 -9.622 -7.156 1.00 98.19 72 PHE A N 1
ATOM 608 C CA . PHE A 1 72 ? 3.731 -8.238 -7.192 1.00 98.19 72 PHE A CA 1
ATOM 609 C C . PHE A 1 72 ? 4.869 -7.220 -7.292 1.00 98.19 72 PHE A C 1
ATOM 611 O O . PHE A 1 72 ? 4.852 -6.349 -8.164 1.00 98.19 72 PHE A O 1
ATOM 618 N N . LYS A 1 73 ? 5.926 -7.375 -6.486 1.00 98.38 73 LYS A N 1
ATOM 619 C CA . LYS A 1 73 ? 7.119 -6.516 -6.572 1.00 98.38 73 LYS A CA 1
ATOM 620 C C . LYS A 1 73 ? 7.789 -6.577 -7.941 1.00 98.38 73 LYS A C 1
ATOM 622 O O . LYS A 1 73 ? 8.233 -5.554 -8.459 1.00 98.38 73 LYS A O 1
ATOM 627 N N . LYS A 1 74 ? 7.885 -7.771 -8.530 1.00 98.31 74 LYS A N 1
ATOM 628 C CA . LYS A 1 74 ? 8.466 -7.960 -9.865 1.00 98.31 74 LYS A CA 1
ATOM 629 C C . LYS A 1 74 ? 7.617 -7.284 -10.944 1.00 98.31 74 LYS A C 1
ATOM 631 O O . LYS A 1 74 ? 8.186 -6.661 -11.835 1.00 98.31 74 LYS A O 1
ATOM 636 N N . ILE A 1 75 ? 6.290 -7.376 -10.848 1.00 98.19 75 ILE A N 1
ATOM 637 C CA . ILE A 1 75 ? 5.357 -6.727 -11.779 1.00 98.19 75 ILE A CA 1
ATOM 638 C C . ILE A 1 75 ? 5.530 -5.204 -11.730 1.00 98.19 75 ILE A C 1
ATOM 640 O O . ILE A 1 75 ? 5.690 -4.587 -12.778 1.00 98.19 75 ILE A O 1
ATOM 644 N N . VAL A 1 76 ? 5.593 -4.603 -10.535 1.00 98.31 76 VAL A N 1
ATOM 645 C CA . VAL A 1 76 ? 5.825 -3.153 -10.391 1.00 98.31 76 VAL A CA 1
ATOM 646 C C . VAL A 1 76 ? 7.152 -2.736 -11.022 1.00 98.31 76 VAL A C 1
ATOM 648 O O . VAL A 1 76 ? 7.182 -1.807 -11.821 1.00 98.31 76 VAL A O 1
ATOM 651 N N . ARG A 1 77 ? 8.252 -3.430 -10.699 1.00 97.88 77 ARG A N 1
ATOM 652 C CA . ARG A 1 77 ? 9.600 -3.074 -11.183 1.00 97.88 77 ARG A CA 1
ATOM 653 C C . ARG A 1 77 ? 9.747 -3.136 -12.700 1.00 97.88 77 ARG A C 1
ATOM 655 O O . ARG A 1 77 ? 10.529 -2.374 -13.253 1.00 97.88 77 ARG A O 1
ATOM 662 N N . ASN A 1 78 ? 9.028 -4.052 -13.341 1.00 97.94 78 ASN A N 1
ATOM 663 C CA . ASN A 1 78 ? 9.139 -4.305 -14.775 1.00 97.94 78 ASN A CA 1
ATOM 664 C C . ASN A 1 78 ? 8.048 -3.602 -15.598 1.00 97.94 78 ASN A C 1
ATOM 666 O O . ASN A 1 78 ? 7.953 -3.847 -16.796 1.00 97.94 78 ASN A O 1
ATOM 670 N N . SER A 1 79 ? 7.199 -2.790 -14.966 1.00 97.75 79 SER A N 1
ATOM 671 C CA . SER A 1 79 ? 6.119 -2.072 -15.640 1.00 97.75 79 SER A CA 1
ATOM 672 C C . SER A 1 79 ? 6.621 -0.777 -16.281 1.00 97.75 79 SER A C 1
ATOM 674 O O . SER A 1 79 ? 7.388 -0.038 -15.664 1.00 97.75 79 SER A O 1
ATOM 676 N N . ASP A 1 80 ? 6.096 -0.447 -17.465 1.00 97.75 80 ASP A N 1
ATOM 677 C CA . ASP A 1 80 ? 6.282 0.863 -18.108 1.00 97.75 80 ASP A CA 1
ATOM 678 C C . ASP A 1 80 ? 5.567 1.999 -17.345 1.00 97.75 80 ASP A C 1
ATOM 680 O O . ASP A 1 80 ? 5.923 3.170 -17.469 1.00 97.75 80 ASP A O 1
ATOM 684 N N . ASN A 1 81 ? 4.571 1.659 -16.515 1.00 97.69 81 ASN A N 1
ATOM 685 C CA . ASN A 1 81 ? 3.899 2.568 -15.584 1.00 97.69 81 ASN A CA 1
ATOM 686 C C . ASN A 1 81 ? 3.936 1.986 -14.159 1.00 97.69 81 ASN A C 1
ATOM 688 O O . ASN A 1 81 ? 2.934 1.454 -13.663 1.00 97.69 81 ASN A O 1
ATOM 692 N N . PRO A 1 82 ? 5.088 2.054 -13.480 1.00 97.44 82 PRO A N 1
ATOM 693 C CA . PRO A 1 82 ? 5.279 1.362 -12.213 1.00 97.44 82 PRO A CA 1
ATOM 694 C C . PRO A 1 82 ? 4.459 1.984 -11.072 1.00 97.44 82 PRO A C 1
ATOM 696 O O . PRO A 1 82 ? 4.008 1.266 -10.186 1.00 97.44 82 PRO A O 1
ATOM 699 N N . VAL A 1 83 ? 4.198 3.296 -11.113 1.00 97.50 83 VAL A N 1
ATOM 700 C CA . VAL A 1 83 ? 3.379 3.994 -10.105 1.00 97.50 83 VAL A CA 1
ATOM 701 C C . VAL A 1 83 ? 1.910 3.577 -10.195 1.00 97.50 83 VAL A C 1
ATOM 703 O O . VAL A 1 83 ? 1.299 3.275 -9.173 1.00 97.50 83 VAL A O 1
ATOM 706 N N . GLY A 1 84 ? 1.346 3.527 -11.407 1.00 97.62 84 GLY A N 1
ATOM 707 C CA . GLY A 1 84 ? -0.039 3.086 -11.604 1.00 97.62 84 GLY A CA 1
ATOM 708 C C . GLY A 1 84 ? -0.237 1.629 -11.190 1.00 97.62 84 GLY A C 1
ATOM 709 O O . GLY A 1 84 ? -1.128 1.327 -10.406 1.00 97.62 84 GLY A O 1
ATOM 710 N N . VAL A 1 85 ? 0.668 0.747 -11.626 1.00 98.25 85 VAL A N 1
ATOM 711 C CA . VAL A 1 85 ? 0.632 -0.679 -11.267 1.00 98.25 85 VAL A CA 1
ATOM 712 C C . VAL A 1 85 ? 0.786 -0.902 -9.762 1.00 98.25 85 VAL A C 1
ATOM 714 O O . VAL A 1 85 ? 0.105 -1.755 -9.200 1.00 98.25 85 VAL A O 1
ATOM 717 N N . TYR A 1 86 ? 1.651 -0.136 -9.092 1.00 98.19 86 TYR A N 1
ATOM 718 C CA . TYR A 1 86 ? 1.764 -0.182 -7.636 1.00 98.19 86 TYR A CA 1
ATOM 719 C C . TYR A 1 86 ? 0.428 0.158 -6.965 1.00 98.19 86 TYR A C 1
ATOM 721 O O . TYR A 1 86 ? -0.021 -0.575 -6.088 1.00 98.19 86 TYR A O 1
ATOM 729 N N . GLU A 1 87 ? -0.224 1.240 -7.398 1.00 96.75 87 GLU A N 1
ATOM 730 C CA . GLU A 1 87 ? -1.515 1.666 -6.852 1.00 96.75 87 GLU A CA 1
ATOM 731 C C . GLU A 1 87 ? -2.613 0.613 -7.070 1.00 96.75 87 GLU A C 1
ATOM 733 O O . GLU A 1 87 ? -3.380 0.331 -6.150 1.00 96.75 87 GLU A O 1
ATOM 738 N N . ASP A 1 88 ? -2.665 -0.007 -8.249 1.00 97.56 88 ASP A N 1
ATOM 739 C CA . ASP A 1 88 ? -3.645 -1.052 -8.561 1.00 97.56 88 ASP A CA 1
ATOM 740 C C . ASP A 1 88 ? -3.442 -2.310 -7.708 1.00 97.56 88 ASP A C 1
ATOM 742 O O . ASP A 1 88 ? -4.410 -2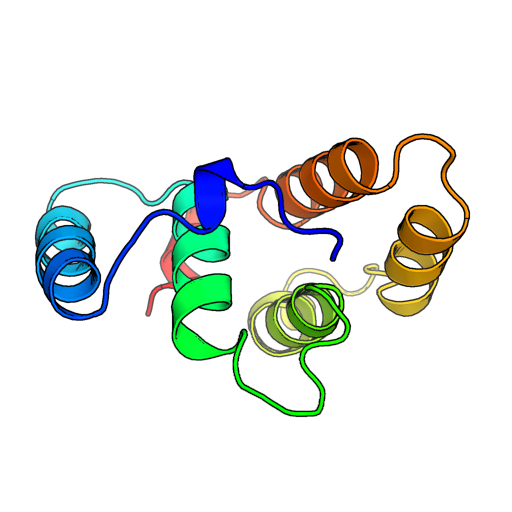.888 -7.215 1.00 97.56 88 ASP A O 1
ATOM 746 N N . ILE 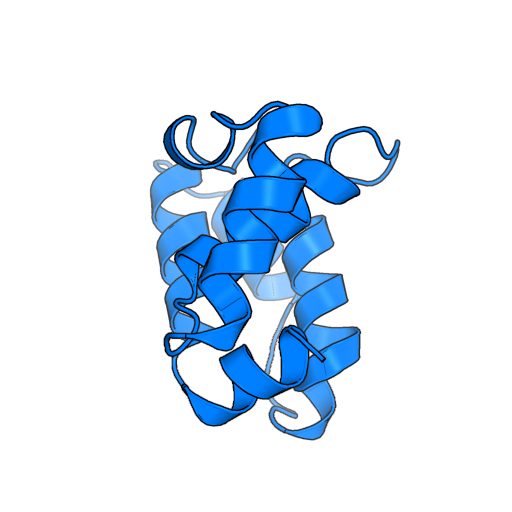A 1 89 ? -2.188 -2.699 -7.457 1.00 97.81 89 ILE A N 1
ATOM 747 C CA . ILE A 1 89 ? -1.875 -3.808 -6.550 1.00 97.81 89 ILE A CA 1
ATOM 748 C C . ILE A 1 89 ? -2.273 -3.460 -5.113 1.00 97.81 89 ILE A C 1
ATOM 750 O O . ILE A 1 89 ? -2.870 -4.295 -4.443 1.00 97.81 89 ILE A O 1
ATOM 754 N N . VAL A 1 90 ? -2.002 -2.241 -4.630 1.00 96.94 90 VAL A N 1
ATOM 755 C CA . VAL A 1 90 ? -2.442 -1.829 -3.283 1.00 96.94 90 VAL A CA 1
ATOM 756 C C . VAL A 1 90 ? -3.964 -1.905 -3.159 1.00 96.94 90 VAL A C 1
ATOM 758 O O . VAL A 1 90 ? -4.454 -2.450 -2.175 1.00 96.94 90 VAL A O 1
ATOM 761 N N . LYS A 1 91 ? -4.710 -1.405 -4.152 1.00 96.06 91 LYS A N 1
ATOM 762 C CA . LYS A 1 91 ? -6.180 -1.494 -4.174 1.00 96.06 91 LYS A CA 1
ATOM 763 C C . LYS A 1 91 ? -6.672 -2.934 -4.134 1.00 96.06 91 LYS A C 1
ATOM 765 O O . LYS A 1 91 ? -7.650 -3.207 -3.456 1.00 96.06 91 LYS A O 1
ATOM 770 N N . TYR A 1 92 ? -6.000 -3.832 -4.852 1.00 95.12 92 TYR A N 1
ATOM 771 C CA . TYR A 1 92 ? -6.312 -5.258 -4.834 1.00 95.12 92 TYR A CA 1
ATOM 772 C C . TYR A 1 92 ? -6.037 -5.897 -3.463 1.00 95.12 92 TYR A C 1
ATOM 774 O O . TYR A 1 92 ? -6.864 -6.648 -2.966 1.00 95.12 92 TYR A O 1
ATOM 782 N N . LEU A 1 93 ? -4.900 -5.587 -2.832 1.00 94.88 93 LEU A N 1
ATOM 783 C CA . LEU A 1 93 ? -4.533 -6.129 -1.514 1.00 94.88 93 LEU A CA 1
ATOM 784 C C . LEU A 1 93 ? -5.388 -5.563 -0.367 1.00 94.88 93 LEU A C 1
ATOM 786 O O . LEU A 1 93 ? -5.437 -6.143 0.713 1.00 94.88 93 LEU A O 1
ATOM 790 N N . LEU A 1 94 ? -6.016 -4.408 -0.583 1.00 94.19 94 LEU A N 1
ATOM 791 C CA . LEU A 1 94 ? -6.855 -3.692 0.376 1.00 94.19 94 LEU A CA 1
ATOM 792 C C . LEU A 1 94 ? -8.260 -3.470 -0.205 1.00 94.19 94 LEU A C 1
ATOM 794 O O . LEU A 1 94 ? -8.798 -2.366 -0.141 1.00 94.19 94 LEU A O 1
ATOM 798 N N . ASP A 1 95 ? -8.855 -4.501 -0.801 1.00 92.00 95 ASP A N 1
ATOM 799 C CA . ASP A 1 95 ? -10.215 -4.434 -1.351 1.00 92.00 95 ASP A CA 1
ATOM 800 C C . ASP A 1 95 ? -11.305 -4.638 -0.277 1.00 92.00 95 ASP A C 1
ATOM 802 O O . ASP A 1 95 ? -12.463 -4.257 -0.465 1.00 92.00 95 ASP A O 1
ATOM 806 N N . ASN A 1 96 ? -10.926 -5.189 0.881 1.00 91.19 96 ASN A N 1
ATOM 807 C CA . ASN A 1 96 ? -11.814 -5.497 1.992 1.00 91.19 96 ASN A CA 1
ATOM 808 C C . ASN A 1 96 ? -11.741 -4.445 3.110 1.00 91.19 96 ASN A C 1
ATOM 810 O O . ASN A 1 96 ? -10.749 -4.320 3.833 1.00 91.19 96 ASN A O 1
ATOM 814 N N . GLN A 1 97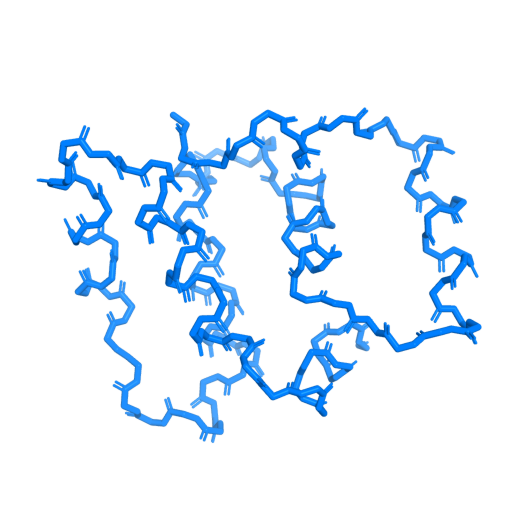 ? -12.857 -3.749 3.333 1.00 89.94 97 GLN A N 1
ATOM 815 C CA . GLN A 1 97 ? -12.980 -2.708 4.355 1.00 89.94 97 GLN A CA 1
ATOM 816 C C . GLN A 1 97 ? -12.669 -3.193 5.783 1.00 89.94 97 GLN A C 1
ATOM 818 O O . GLN A 1 97 ? -12.098 -2.447 6.579 1.00 89.94 97 GLN A O 1
ATOM 823 N N . ASN A 1 98 ? -13.022 -4.436 6.127 1.00 88.75 98 ASN A N 1
ATOM 824 C CA . ASN A 1 98 ? -12.760 -4.976 7.464 1.00 88.75 98 ASN A CA 1
ATOM 825 C C . ASN A 1 98 ? -11.262 -5.180 7.709 1.00 88.75 98 ASN A C 1
ATOM 827 O O . ASN A 1 98 ? -10.783 -4.999 8.826 1.00 88.75 98 ASN A O 1
ATOM 831 N N . GLU A 1 99 ? -10.520 -5.537 6.666 1.00 90.00 99 GLU A N 1
ATOM 832 C CA . GLU A 1 99 ? -9.079 -5.751 6.743 1.00 90.00 99 GLU A CA 1
ATOM 833 C C . GLU A 1 99 ? -8.312 -4.437 6.745 1.00 90.00 99 GLU A C 1
ATOM 835 O O . GLU A 1 99 ? -7.351 -4.301 7.499 1.00 90.00 99 GLU A O 1
ATOM 840 N N . ILE A 1 100 ? -8.789 -3.445 5.988 1.00 88.50 100 ILE A N 1
ATOM 841 C CA . ILE A 1 100 ? -8.297 -2.071 6.088 1.00 88.50 100 ILE A CA 1
ATOM 842 C C . ILE A 1 100 ? -8.437 -1.567 7.534 1.00 88.50 100 ILE A C 1
ATOM 844 O O . ILE A 1 100 ? -7.468 -1.081 8.120 1.00 88.50 100 ILE A O 1
ATOM 848 N N . ASN A 1 101 ? -9.614 -1.743 8.141 1.00 84.31 101 ASN A N 1
ATOM 849 C CA . ASN A 1 101 ? -9.846 -1.347 9.531 1.00 84.31 101 ASN A CA 1
ATOM 850 C C . ASN A 1 101 ? -8.948 -2.132 10.505 1.00 84.31 101 ASN A C 1
ATOM 852 O O . ASN A 1 101 ? -8.392 -1.545 11.426 1.00 84.31 101 ASN A O 1
ATOM 856 N N . TYR A 1 102 ? -8.758 -3.438 10.283 1.00 85.56 102 TYR A N 1
ATOM 857 C CA . TYR A 1 102 ? -7.863 -4.271 11.095 1.00 85.56 102 TYR A CA 1
ATOM 858 C C . TYR A 1 102 ? -6.384 -3.871 10.966 1.00 85.56 102 TYR A C 1
ATOM 860 O O . TYR A 1 102 ? -5.619 -3.977 11.925 1.00 85.56 102 TYR A O 1
ATOM 868 N N . TYR A 1 103 ? -5.950 -3.417 9.790 1.00 82.94 103 TYR A N 1
ATOM 869 C CA . TYR A 1 103 ? -4.586 -2.934 9.596 1.00 82.94 103 TYR A CA 1
ATOM 870 C C . TYR A 1 103 ? -4.320 -1.666 10.419 1.00 82.94 103 TYR A C 1
ATOM 872 O O . TYR A 1 103 ? -3.229 -1.518 10.966 1.00 82.94 103 TYR A O 1
ATOM 880 N N . GLY A 1 104 ? -5.324 -0.788 10.533 1.00 71.81 104 GLY A N 1
ATOM 881 C CA . GLY A 1 104 ? -5.258 0.456 11.304 1.00 71.81 104 GLY A CA 1
ATOM 882 C C . GLY A 1 104 ? -5.246 0.297 12.833 1.00 71.81 104 GLY A C 1
ATOM 883 O O . GLY A 1 104 ? -4.977 1.282 13.517 1.00 71.81 104 GLY A O 1
ATOM 884 N N . THR A 1 105 ? -5.519 -0.904 13.367 1.00 69.62 105 THR A N 1
ATOM 885 C CA . THR A 1 105 ? -5.497 -1.234 14.814 1.00 69.62 105 THR A CA 1
ATOM 886 C C . THR A 1 105 ? -4.210 -1.926 15.252 1.00 69.62 105 THR A C 1
ATOM 888 O O . THR A 1 105 ? -3.711 -1.606 16.349 1.00 69.62 105 THR A O 1
#